Protein AF-A0A6S7KQL1-F1 (afdb_monomer_lite)

Sequence (106 aa):
MRNNPSSAILFTLNGPVCCRKVSLECRDCSIKYGVCKYSDEHGARYYQSHLTLDIIEVSNVAYIHKDLYKWMPSLSNHCWVSFSGFAEAYNEIYQEEIKLYSSLVD

Radius of gyration: 16.15 Å; chains: 1; bounding box: 40×39×35 Å

InterPro domains:
  IPR041539 CxC5 like cysteine cluster associated with KDZ [PF18718] (5-93)

Organism: Paramuricea clavata (NCBI:txid317549)

Structure (mmCIF, N/CA/C/O backbone):
data_AF-A0A6S7KQL1-F1
#
_entry.id   AF-A0A6S7KQL1-F1
#
loop_
_atom_site.group_PDB
_atom_site.id
_atom_site.type_symbol
_atom_site.label_atom_id
_atom_site.label_alt_id
_atom_site.label_comp_id
_atom_site.label_asym_id
_atom_site.label_entity_id
_atom_site.label_seq_id
_atom_site.pdbx_PDB_ins_code
_atom_site.Cartn_x
_atom_site.Cartn_y
_atom_site.Cartn_z
_atom_site.occupancy
_atom_site.B_iso_or_equiv
_atom_site.auth_seq_id
_atom_site.auth_comp_id
_atom_site.auth_asym_id
_atom_site.auth_atom_id
_atom_site.pdbx_PDB_model_num
ATOM 1 N N . MET A 1 1 ? 15.111 -18.021 -3.774 1.00 65.88 1 MET A N 1
ATOM 2 C CA . MET A 1 1 ? 14.850 -18.149 -2.327 1.00 65.88 1 MET A CA 1
ATOM 3 C C . MET A 1 1 ? 13.758 -17.172 -1.921 1.00 65.88 1 MET A C 1
ATOM 5 O O . MET A 1 1 ? 13.575 -16.165 -2.593 1.00 65.88 1 MET A O 1
ATOM 9 N N . ARG A 1 2 ? 12.971 -17.503 -0.895 1.00 70.88 2 ARG A N 1
ATOM 10 C CA . ARG A 1 2 ? 11.979 -16.589 -0.310 1.00 70.88 2 ARG A CA 1
ATOM 11 C C . ARG A 1 2 ? 12.555 -16.066 0.996 1.00 70.88 2 ARG A C 1
ATOM 13 O O . ARG A 1 2 ? 13.070 -16.872 1.768 1.00 70.88 2 ARG A O 1
ATOM 20 N N . ASN A 1 3 ? 12.452 -14.765 1.235 1.00 71.50 3 ASN A N 1
ATOM 21 C CA . ASN A 1 3 ? 12.725 -14.235 2.566 1.00 71.50 3 ASN A CA 1
ATOM 22 C C . ASN A 1 3 ? 11.612 -14.652 3.529 1.00 71.50 3 ASN A C 1
ATOM 24 O O . ASN A 1 3 ? 10.496 -14.970 3.101 1.00 71.50 3 ASN A O 1
ATOM 28 N N . ASN A 1 4 ? 11.921 -14.645 4.828 1.00 80.50 4 ASN A N 1
ATOM 29 C CA . ASN A 1 4 ? 10.904 -14.851 5.851 1.00 80.50 4 ASN A CA 1
ATOM 30 C C . ASN A 1 4 ? 9.778 -13.826 5.650 1.00 80.50 4 ASN A C 1
ATOM 32 O O . ASN A 1 4 ? 10.078 -12.646 5.443 1.00 80.50 4 ASN A O 1
ATOM 36 N N . PRO A 1 5 ? 8.503 -14.257 5.669 1.00 85.75 5 PRO A N 1
ATOM 37 C CA . PRO A 1 5 ? 7.389 -13.335 5.540 1.00 85.75 5 PRO A CA 1
ATOM 38 C C . PRO A 1 5 ? 7.465 -12.266 6.630 1.00 85.75 5 PRO A C 1
ATOM 40 O O . PRO A 1 5 ? 7.593 -12.606 7.806 1.00 85.75 5 PRO A O 1
ATOM 43 N N . SER A 1 6 ? 7.366 -10.998 6.245 1.00 87.88 6 SER A N 1
ATOM 44 C CA . SER A 1 6 ? 7.242 -9.883 7.183 1.00 87.88 6 SER A CA 1
ATOM 45 C C . SER A 1 6 ? 5.789 -9.426 7.252 1.00 87.88 6 SER A C 1
ATOM 47 O O . SER A 1 6 ? 5.052 -9.536 6.267 1.00 87.88 6 SER A O 1
ATOM 49 N N . SER A 1 7 ? 5.362 -8.908 8.399 1.00 92.75 7 SER A N 1
ATOM 50 C CA . SER A 1 7 ? 4.057 -8.255 8.511 1.00 92.75 7 SER A CA 1
ATOM 51 C C . SER A 1 7 ? 4.031 -6.965 7.682 1.00 92.75 7 SER A C 1
ATOM 53 O O . SER A 1 7 ? 5.070 -6.350 7.430 1.00 92.75 7 SER A O 1
ATOM 55 N N . ALA A 1 8 ? 2.849 -6.588 7.211 1.00 93.81 8 ALA A N 1
ATOM 56 C CA . ALA A 1 8 ? 2.586 -5.341 6.509 1.00 93.81 8 ALA A CA 1
ATOM 57 C C . ALA A 1 8 ? 1.109 -4.948 6.669 1.00 93.81 8 ALA A C 1
ATOM 59 O O . ALA A 1 8 ? 0.271 -5.768 7.046 1.00 93.81 8 ALA A O 1
ATOM 60 N N . ILE A 1 9 ? 0.791 -3.694 6.363 1.00 95.56 9 ILE A N 1
ATOM 61 C CA . ILE A 1 9 ? -0.570 -3.156 6.375 1.00 95.56 9 ILE A CA 1
ATOM 62 C C . ILE A 1 9 ? -0.943 -2.762 4.949 1.00 95.56 9 ILE A C 1
ATOM 64 O O . ILE A 1 9 ? -0.214 -2.016 4.293 1.00 95.56 9 ILE A O 1
ATOM 68 N N . LEU A 1 10 ? -2.084 -3.254 4.472 1.00 94.75 10 LEU A N 1
ATOM 69 C CA . LEU A 1 10 ? -2.697 -2.852 3.211 1.00 94.75 10 LEU A CA 1
ATOM 70 C C . LEU A 1 10 ? -3.932 -1.994 3.492 1.00 94.75 10 LEU A C 1
ATOM 72 O O . LEU A 1 10 ? -4.923 -2.485 4.022 1.00 94.75 10 LEU A O 1
ATOM 76 N N . PHE A 1 11 ? -3.896 -0.728 3.103 1.00 94.56 11 PHE A N 1
ATOM 77 C CA . PHE A 1 11 ? -5.029 0.186 3.190 1.00 94.56 11 PHE A CA 1
ATOM 78 C C . PHE A 1 11 ? -5.939 0.017 1.971 1.00 94.56 11 PHE A C 1
ATOM 80 O O . PHE A 1 11 ? -5.490 0.136 0.827 1.00 94.56 11 PHE A O 1
ATOM 87 N N . THR A 1 12 ? -7.219 -0.264 2.208 1.00 94.31 12 THR A N 1
ATOM 88 C CA . THR A 1 12 ? -8.231 -0.487 1.165 1.00 94.31 12 THR A CA 1
ATOM 89 C C . THR A 1 12 ? -9.425 0.445 1.363 1.00 94.31 12 THR A C 1
ATOM 91 O O . THR A 1 12 ? -9.527 1.126 2.376 1.00 94.31 12 THR A O 1
ATOM 94 N N . LEU A 1 13 ? -10.367 0.469 0.416 1.00 9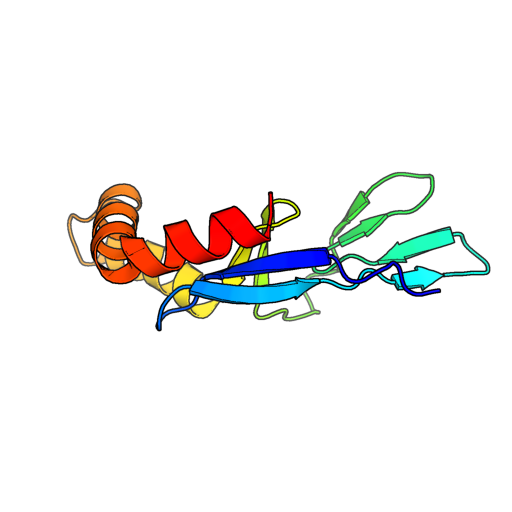0.94 13 LEU A N 1
ATOM 95 C CA . LEU A 1 13 ? -11.613 1.232 0.586 1.00 90.94 13 LEU A CA 1
ATOM 96 C C . LEU A 1 13 ? -12.453 0.763 1.786 1.00 90.94 13 LEU A C 1
ATOM 98 O O . LEU A 1 13 ? -13.193 1.557 2.356 1.00 90.94 13 LEU A O 1
ATOM 102 N N . ASN A 1 14 ? -12.307 -0.503 2.182 1.00 92.56 14 ASN A N 1
ATOM 103 C CA . ASN A 1 14 ? -13.063 -1.119 3.273 1.00 92.56 14 ASN A CA 1
ATOM 104 C C . ASN A 1 14 ? -12.281 -1.131 4.596 1.00 92.56 14 ASN A C 1
ATOM 106 O O . ASN A 1 14 ? -12.604 -1.912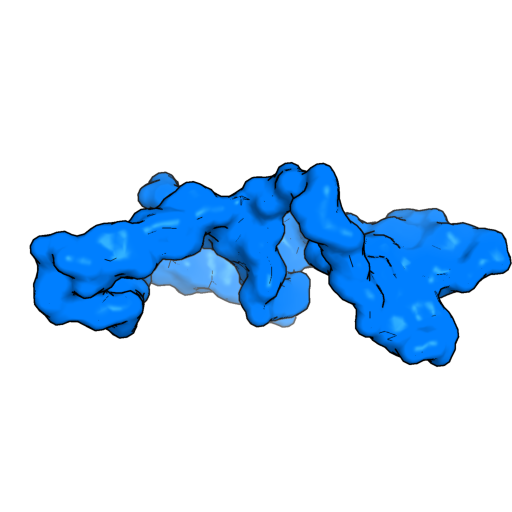 5.485 1.00 92.56 14 ASN A O 1
ATOM 110 N N . GLY A 1 15 ? -11.221 -0.325 4.699 1.00 93.00 15 GLY A N 1
ATOM 111 C CA . GLY A 1 15 ? -10.365 -0.271 5.876 1.00 93.00 15 GLY A CA 1
ATOM 112 C C . GLY A 1 15 ? -9.001 -0.935 5.679 1.00 93.00 15 GLY A C 1
ATOM 113 O O . GLY A 1 15 ? -8.692 -1.480 4.606 1.00 93.00 15 GLY A O 1
ATOM 114 N N . PRO A 1 16 ? -8.129 -0.835 6.695 1.00 94.69 16 PRO A N 1
ATOM 115 C CA . PRO A 1 16 ? -6.820 -1.464 6.683 1.00 94.69 16 PRO A CA 1
ATOM 116 C C . PRO A 1 16 ? -6.939 -2.983 6.866 1.00 94.69 16 PRO A C 1
ATOM 118 O O . PRO A 1 16 ? -7.832 -3.488 7.540 1.00 94.69 16 PRO A O 1
ATOM 121 N N . VAL A 1 17 ? -5.997 -3.718 6.286 1.00 94.69 17 VAL A N 1
ATOM 122 C CA . VAL A 1 17 ? -5.897 -5.174 6.392 1.00 94.69 17 VAL A CA 1
ATOM 123 C C . VAL A 1 17 ? -4.463 -5.534 6.755 1.00 94.69 17 VAL A C 1
ATOM 125 O O . VAL A 1 17 ? -3.524 -5.113 6.078 1.00 94.69 17 VAL A O 1
ATOM 128 N N . CYS A 1 18 ? -4.282 -6.340 7.800 1.00 93.31 18 CYS A N 1
ATOM 129 C CA . CYS A 1 18 ? -2.980 -6.924 8.108 1.00 93.31 18 CYS A CA 1
ATOM 130 C C . CYS A 1 18 ? -2.641 -8.007 7.075 1.00 93.31 18 CYS A C 1
ATOM 132 O O . CYS A 1 18 ? -3.427 -8.926 6.830 1.00 93.31 18 CYS A O 1
ATOM 134 N N . CYS A 1 19 ? -1.472 -7.902 6.453 1.00 91.44 19 CYS A N 1
ATOM 135 C CA . CYS A 1 19 ? -1.022 -8.808 5.409 1.00 91.44 19 CYS A CA 1
ATOM 136 C C . CYS A 1 19 ? 0.416 -9.281 5.647 1.00 91.44 19 CYS A C 1
ATOM 138 O O . CYS A 1 19 ? 1.150 -8.767 6.490 1.00 91.44 19 CYS A O 1
ATOM 140 N N . ARG A 1 20 ? 0.816 -10.317 4.904 1.00 90.06 20 ARG A N 1
ATOM 141 C CA . ARG A 1 20 ? 2.186 -10.837 4.915 1.00 90.06 20 ARG A CA 1
ATOM 142 C C . ARG A 1 20 ? 2.875 -10.494 3.606 1.00 90.06 20 ARG A C 1
ATOM 144 O O . ARG A 1 20 ? 2.442 -10.925 2.539 1.00 90.06 20 ARG A O 1
ATOM 151 N N . LYS A 1 21 ? 3.978 -9.764 3.703 1.00 88.50 21 LYS A N 1
ATOM 152 C CA . LYS A 1 21 ? 4.868 -9.447 2.593 1.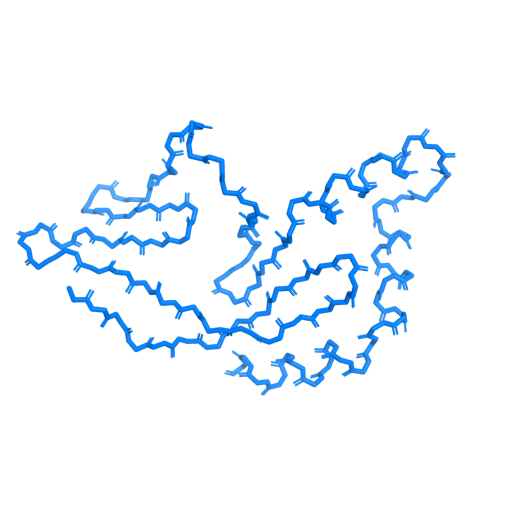00 88.50 21 LYS A CA 1
ATOM 153 C C . LYS A 1 21 ? 5.916 -10.543 2.459 1.00 88.50 21 LYS A C 1
ATOM 155 O O . LYS A 1 21 ? 6.580 -10.910 3.425 1.00 88.50 21 LYS A O 1
ATOM 160 N N . VAL A 1 22 ? 6.090 -11.040 1.240 1.00 86.75 22 VAL A N 1
ATOM 161 C CA . VAL A 1 22 ? 7.154 -11.987 0.897 1.00 86.75 22 VAL A CA 1
ATOM 162 C C . VAL A 1 22 ? 7.961 -11.395 -0.244 1.00 86.75 22 VAL A C 1
ATOM 164 O O . VAL A 1 22 ? 7.413 -11.116 -1.307 1.00 86.75 22 VAL A O 1
ATOM 167 N N . SER A 1 23 ? 9.263 -11.231 -0.031 1.00 83.88 23 SER A N 1
ATOM 168 C CA . SER A 1 23 ? 10.200 -10.864 -1.094 1.00 83.88 23 SER A CA 1
ATOM 169 C C . SER A 1 23 ? 10.861 -12.120 -1.654 1.00 83.88 23 SER A C 1
ATOM 171 O O . SER A 1 23 ? 11.183 -13.053 -0.907 1.00 83.88 23 SER A O 1
ATOM 173 N N . LEU A 1 24 ? 11.068 -12.142 -2.969 1.00 88.25 24 LEU A N 1
ATOM 174 C CA . LEU A 1 24 ? 11.801 -13.214 -3.638 1.00 88.25 24 LEU A CA 1
ATOM 175 C C . LEU A 1 24 ? 13.234 -12.760 -3.892 1.00 88.25 24 LEU A C 1
ATOM 177 O O . LEU A 1 24 ? 13.476 -11.601 -4.192 1.00 88.25 24 LEU A O 1
ATOM 181 N N . GLU A 1 25 ? 14.177 -13.682 -3.814 1.00 90.44 25 GLU A N 1
ATOM 182 C CA . GLU A 1 25 ? 15.567 -13.456 -4.194 1.00 90.44 25 GLU A CA 1
ATOM 183 C C . GLU A 1 25 ? 15.982 -14.533 -5.194 1.00 90.44 25 GLU A C 1
ATOM 185 O O . GLU A 1 25 ? 15.775 -15.727 -4.945 1.00 90.44 25 GLU A O 1
ATOM 190 N N . CYS A 1 26 ? 16.521 -14.150 -6.349 1.00 88.44 26 CYS A N 1
ATOM 191 C CA . CYS A 1 26 ? 17.070 -15.124 -7.284 1.00 88.44 26 CYS A CA 1
ATOM 192 C C . CYS A 1 26 ? 18.352 -15.725 -6.702 1.00 88.44 26 CYS A C 1
ATOM 194 O O . CYS A 1 26 ? 19.213 -14.998 -6.222 1.00 88.44 26 CYS A O 1
ATOM 196 N N . ARG A 1 27 ? 18.491 -17.053 -6.763 1.00 86.38 27 ARG A N 1
AT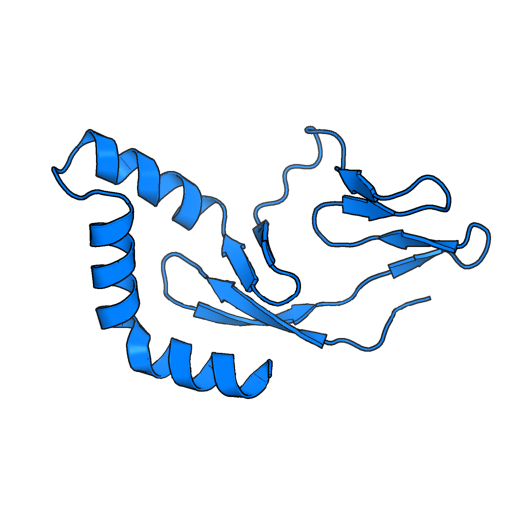OM 197 C CA . ARG A 1 27 ? 19.672 -17.744 -6.229 1.00 86.38 27 ARG A CA 1
ATOM 198 C C . ARG A 1 27 ? 20.925 -17.492 -7.071 1.00 86.38 27 ARG A C 1
ATOM 200 O O . ARG A 1 27 ? 22.011 -17.434 -6.512 1.00 86.38 27 ARG A O 1
ATOM 207 N N . ASP A 1 28 ? 20.760 -17.363 -8.385 1.00 88.81 28 ASP A N 1
ATOM 208 C CA . ASP A 1 28 ? 21.887 -17.348 -9.323 1.00 88.81 28 ASP A CA 1
ATOM 209 C C . ASP A 1 28 ? 22.424 -15.935 -9.569 1.00 88.81 28 ASP A C 1
ATOM 211 O O . ASP A 1 28 ? 23.620 -15.754 -9.768 1.00 88.81 28 ASP A O 1
ATOM 215 N N . CYS A 1 29 ? 21.549 -14.926 -9.534 1.00 88.12 29 CYS A N 1
ATOM 216 C CA . CYS A 1 29 ? 21.916 -13.533 -9.803 1.00 88.12 29 CYS A CA 1
ATOM 217 C C . CYS A 1 29 ? 21.705 -12.582 -8.617 1.00 88.12 29 CYS A C 1
ATOM 219 O O . CYS A 1 29 ? 21.882 -11.378 -8.774 1.00 88.12 29 CYS A O 1
ATOM 221 N N . SER A 1 30 ? 21.295 -13.087 -7.447 1.00 86.38 30 SER A N 1
ATOM 222 C CA . SER A 1 30 ? 21.080 -12.300 -6.217 1.00 86.38 30 SER A CA 1
ATOM 223 C C . SER A 1 30 ? 20.103 -11.119 -6.355 1.00 86.38 30 SER A C 1
ATOM 225 O O . SER A 1 30 ? 20.048 -10.241 -5.492 1.00 86.38 30 SER A O 1
ATOM 227 N N . ILE A 1 31 ? 19.302 -11.083 -7.428 1.00 91.38 31 ILE A N 1
ATOM 228 C CA . ILE A 1 31 ? 18.285 -10.049 -7.639 1.00 91.38 31 ILE A CA 1
ATOM 229 C C . ILE A 1 31 ? 17.176 -10.232 -6.608 1.00 91.38 31 ILE A C 1
ATOM 231 O O . ILE A 1 31 ? 16.589 -11.312 -6.499 1.00 91.38 31 ILE A O 1
ATOM 235 N N . LYS A 1 32 ? 16.850 -9.156 -5.890 1.00 90.56 32 LYS A N 1
ATOM 236 C CA . LYS A 1 32 ? 15.755 -9.116 -4.917 1.00 90.56 32 LYS A CA 1
ATOM 237 C C . LYS A 1 32 ? 14.521 -8.507 -5.560 1.00 90.56 32 LYS A C 1
ATOM 239 O O . LYS A 1 32 ? 14.540 -7.359 -5.987 1.00 90.56 32 LYS A O 1
ATOM 244 N N . TYR A 1 33 ? 13.437 -9.259 -5.590 1.00 88.81 33 TYR A N 1
ATOM 245 C CA . TYR A 1 33 ? 12.140 -8.854 -6.104 1.00 88.81 33 TYR A CA 1
ATOM 246 C C . TYR A 1 33 ? 11.248 -8.443 -4.933 1.00 88.81 33 TYR A C 1
ATOM 248 O O . TYR A 1 33 ? 10.843 -9.271 -4.110 1.00 88.81 33 TYR A O 1
ATOM 256 N N . GLY A 1 34 ? 10.975 -7.145 -4.851 1.00 86.56 34 GLY A N 1
ATOM 257 C CA . GLY A 1 34 ? 9.929 -6.577 -4.011 1.00 86.56 34 GLY A CA 1
ATOM 258 C C . GLY A 1 34 ? 8.605 -6.477 -4.767 1.00 86.56 34 GLY A C 1
ATOM 259 O O . GLY A 1 34 ? 8.476 -6.956 -5.896 1.00 86.56 34 GLY A O 1
ATOM 260 N N . VAL A 1 35 ? 7.624 -5.826 -4.137 1.00 84.69 35 VAL A N 1
ATOM 261 C CA . VAL A 1 35 ? 6.264 -5.695 -4.683 1.00 84.69 35 VAL A CA 1
ATOM 262 C C . VAL A 1 35 ? 6.245 -4.777 -5.903 1.00 84.69 35 VAL A C 1
ATOM 264 O O . VAL A 1 35 ? 5.789 -5.196 -6.956 1.00 84.69 35 VAL A O 1
ATOM 267 N N . CYS A 1 36 ? 6.783 -3.557 -5.798 1.00 85.38 36 CYS A N 1
ATOM 268 C CA . CYS A 1 36 ? 6.741 -2.566 -6.886 1.00 85.38 36 CYS A CA 1
ATOM 269 C C . CYS A 1 36 ? 8.078 -2.394 -7.629 1.00 85.38 36 CYS A C 1
ATOM 271 O O . CYS A 1 36 ? 8.148 -1.712 -8.653 1.00 85.38 36 CYS A O 1
ATOM 273 N N . LYS A 1 37 ? 9.153 -2.988 -7.111 1.00 88.00 37 LYS A N 1
ATOM 274 C CA . LYS A 1 37 ? 10.518 -2.820 -7.612 1.00 88.00 37 LYS A CA 1
ATOM 275 C C . LYS A 1 37 ? 11.332 -4.088 -7.418 1.00 88.00 37 LYS A C 1
ATOM 277 O O . LYS A 1 37 ? 11.048 -4.880 -6.520 1.00 88.00 37 LYS A O 1
ATOM 282 N N . TYR A 1 38 ? 12.381 -4.223 -8.209 1.00 90.75 38 TYR A N 1
ATOM 283 C CA . TYR A 1 38 ? 13.454 -5.179 -7.976 1.00 90.75 38 TYR A CA 1
ATOM 284 C C . TYR A 1 38 ? 14.757 -4.426 -7.709 1.00 90.75 38 TYR A C 1
ATOM 286 O O . TYR A 1 38 ? 14.888 -3.253 -8.056 1.00 90.75 38 TYR A O 1
ATOM 294 N N . SER A 1 39 ? 15.715 -5.070 -7.059 1.00 91.94 39 SER A N 1
ATOM 295 C CA . SER A 1 39 ? 17.039 -4.504 -6.827 1.00 91.94 39 SER A CA 1
ATOM 296 C C . SER A 1 39 ? 18.124 -5.513 -7.151 1.00 91.94 39 SER A C 1
ATOM 298 O O . SER A 1 39 ? 18.038 -6.668 -6.728 1.00 91.94 39 SER A O 1
ATOM 300 N N . ASP A 1 40 ? 19.138 -5.042 -7.860 1.00 92.38 40 ASP A N 1
ATOM 301 C CA . ASP A 1 40 ? 20.365 -5.758 -8.180 1.00 92.38 40 ASP A CA 1
ATOM 302 C C . ASP A 1 40 ? 21.576 -5.004 -7.593 1.00 92.38 40 ASP A C 1
ATOM 304 O O . ASP A 1 40 ? 21.426 -4.073 -6.795 1.00 92.38 40 ASP A O 1
ATOM 308 N N . GLU A 1 41 ? 22.786 -5.413 -7.970 1.00 92.12 41 GLU A N 1
ATOM 309 C CA . GLU A 1 41 ? 24.038 -4.756 -7.567 1.00 92.12 41 GLU A CA 1
ATOM 310 C C . GLU A 1 41 ? 24.156 -3.292 -8.031 1.00 92.12 41 GLU A C 1
ATOM 312 O O . GLU A 1 41 ? 24.921 -2.518 -7.457 1.00 92.12 41 GLU A O 1
ATOM 317 N N . HIS A 1 42 ? 23.371 -2.885 -9.030 1.00 90.88 42 HIS A N 1
ATOM 318 C CA . HIS A 1 42 ? 23.332 -1.522 -9.555 1.00 90.88 42 HIS A CA 1
ATOM 319 C C . HIS A 1 42 ? 22.237 -0.664 -8.908 1.00 90.88 42 HIS A C 1
ATOM 321 O O . HIS A 1 42 ? 22.078 0.505 -9.268 1.00 90.88 42 HIS A O 1
ATOM 327 N N . GLY A 1 43 ? 21.484 -1.219 -7.957 1.00 90.25 43 GLY A N 1
ATOM 328 C CA . GLY A 1 43 ? 20.469 -0.512 -7.186 1.00 90.25 43 GLY A CA 1
ATOM 329 C C . GLY A 1 43 ? 19.042 -0.959 -7.495 1.00 90.25 43 GLY A C 1
ATOM 330 O O . GLY A 1 43 ? 18.790 -2.021 -8.058 1.00 90.25 43 GLY A O 1
ATOM 331 N N . ALA A 1 44 ? 18.074 -0.152 -7.058 1.00 89.81 44 ALA A N 1
ATOM 332 C CA . ALA A 1 44 ? 16.656 -0.468 -7.189 1.00 89.81 44 ALA A CA 1
ATOM 333 C C . ALA A 1 44 ? 16.061 0.093 -8.488 1.00 89.81 44 ALA A C 1
ATOM 335 O O . ALA A 1 44 ? 16.269 1.257 -8.830 1.00 89.81 44 ALA A O 1
ATOM 336 N N . ARG A 1 45 ? 15.262 -0.723 -9.175 1.00 90.81 45 ARG A N 1
ATOM 337 C CA . ARG A 1 45 ? 14.547 -0.376 -10.404 1.00 90.81 45 ARG A CA 1
ATOM 338 C C . ARG A 1 45 ? 13.075 -0.736 -10.257 1.00 90.81 45 ARG A C 1
ATOM 340 O O . ARG A 1 45 ? 12.730 -1.827 -9.804 1.00 90.81 45 ARG A O 1
ATOM 347 N N . TYR A 1 46 ? 12.199 0.182 -10.646 1.00 87.25 46 TYR A N 1
ATOM 34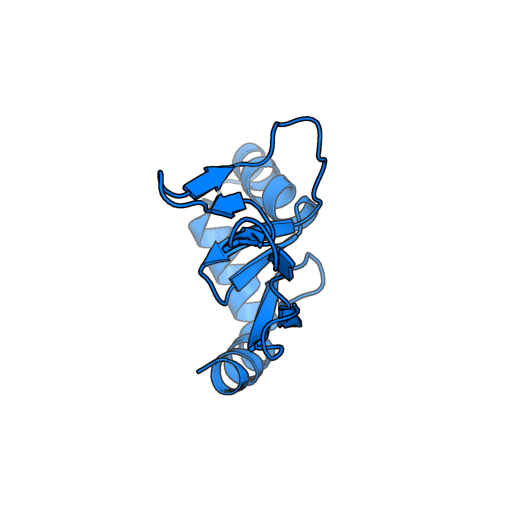8 C CA . TYR A 1 46 ? 10.768 -0.100 -10.701 1.00 87.25 46 TYR A CA 1
ATOM 349 C C . TYR A 1 46 ? 10.462 -1.075 -11.834 1.00 87.25 46 TYR A C 1
ATOM 351 O O . TYR A 1 46 ? 11.129 -1.072 -12.875 1.00 87.25 46 TYR A O 1
ATOM 359 N N . TYR A 1 47 ? 9.446 -1.911 -11.631 1.00 86.38 47 TYR A N 1
ATOM 360 C CA . TYR A 1 47 ? 8.917 -2.711 -12.726 1.00 86.38 47 TYR A CA 1
ATOM 361 C C . TYR A 1 47 ? 8.386 -1.794 -13.832 1.00 86.38 47 TYR A C 1
ATOM 363 O O . TYR A 1 47 ? 7.884 -0.699 -13.571 1.00 86.38 47 TYR A O 1
ATOM 371 N N . GLN A 1 48 ? 8.518 -2.235 -15.082 1.00 81.38 48 GLN A N 1
ATOM 372 C CA . GLN A 1 48 ? 7.986 -1.486 -16.213 1.00 81.38 48 GLN A CA 1
ATOM 373 C C . GLN A 1 48 ? 6.451 -1.400 -16.121 1.00 81.38 48 GLN A C 1
ATOM 375 O O . GLN A 1 48 ? 5.785 -2.309 -15.624 1.00 81.38 48 GLN A O 1
ATOM 380 N N . SER A 1 49 ? 5.896 -0.289 -16.614 1.00 65.31 49 SER A N 1
ATOM 381 C CA . SER A 1 49 ? 4.506 0.154 -16.404 1.00 65.31 49 SER A CA 1
ATOM 382 C C . SER A 1 49 ? 3.405 -0.804 -16.878 1.00 65.31 49 SER A C 1
ATOM 384 O O . SER A 1 49 ? 2.239 -0.594 -16.555 1.00 65.31 49 SER A O 1
ATOM 386 N N . HIS A 1 50 ? 3.746 -1.848 -17.634 1.00 62.09 50 HIS A N 1
ATOM 387 C CA . HIS A 1 50 ? 2.803 -2.867 -18.101 1.00 62.09 50 HIS A CA 1
ATOM 388 C C . HIS A 1 50 ? 2.452 -3.918 -17.040 1.00 62.09 50 HIS A C 1
ATOM 390 O O . HIS A 1 50 ? 1.477 -4.645 -17.215 1.00 62.09 50 HIS A O 1
ATOM 396 N N . LEU A 1 51 ? 3.188 -3.988 -15.927 1.00 67.88 51 LEU A N 1
ATOM 397 C CA . LEU A 1 51 ? 2.752 -4.743 -14.755 1.00 67.88 51 LEU A CA 1
ATOM 398 C C . LEU A 1 51 ? 1.739 -3.894 -13.979 1.00 67.88 51 LEU A C 1
ATOM 400 O O . LEU A 1 51 ? 2.097 -3.062 -13.146 1.00 67.88 51 LEU A O 1
ATOM 404 N N . THR A 1 52 ? 0.454 -4.080 -14.280 1.00 64.06 52 THR A N 1
ATOM 405 C CA . THR A 1 52 ? -0.641 -3.467 -13.523 1.00 64.06 52 THR A CA 1
ATOM 406 C C . THR A 1 52 ? -0.754 -4.139 -12.161 1.00 64.06 52 THR A C 1
ATOM 408 O O . THR A 1 52 ? -1.514 -5.086 -11.982 1.00 64.06 52 THR A O 1
ATOM 411 N N . LEU A 1 53 ? 0.029 -3.659 -11.200 1.00 79.25 53 LEU A N 1
ATOM 412 C CA . LEU A 1 53 ? -0.171 -3.988 -9.797 1.00 79.25 53 LEU A CA 1
ATOM 413 C C . LEU A 1 53 ? -1.307 -3.120 -9.249 1.00 79.25 53 LEU A C 1
ATOM 415 O O . LEU A 1 53 ? -1.313 -1.898 -9.425 1.00 79.25 53 LEU A O 1
ATOM 419 N N . ASP A 1 54 ? -2.249 -3.752 -8.556 1.00 88.69 54 ASP A N 1
ATOM 420 C CA . ASP A 1 54 ? -3.342 -3.061 -7.861 1.00 88.69 54 ASP A CA 1
ATOM 421 C C . ASP A 1 54 ? -2.926 -2.547 -6.479 1.00 88.69 54 ASP A C 1
ATOM 423 O O . ASP A 1 54 ? -3.743 -2.048 -5.710 1.00 88.69 54 ASP A O 1
ATOM 427 N N . ILE A 1 55 ? -1.635 -2.640 -6.160 1.00 89.69 55 ILE A N 1
ATOM 428 C CA . ILE A 1 55 ? -1.065 -2.254 -4.877 1.00 89.69 55 ILE A CA 1
ATOM 429 C C . ILE A 1 55 ? 0.056 -1.244 -5.113 1.00 89.69 55 ILE A C 1
ATOM 431 O O . ILE A 1 55 ? 0.918 -1.432 -5.972 1.00 89.69 55 ILE A O 1
ATOM 435 N N . ILE A 1 56 ? 0.043 -0.185 -4.313 1.00 88.50 56 ILE A N 1
ATOM 436 C CA . ILE A 1 56 ? 1.027 0.892 -4.296 1.00 88.50 56 ILE A CA 1
ATOM 437 C C . ILE A 1 56 ? 1.828 0.775 -3.000 1.00 88.50 56 ILE A C 1
ATOM 439 O O . ILE A 1 56 ? 1.261 0.773 -1.910 1.00 88.50 56 ILE A O 1
ATOM 443 N N . GLU A 1 57 ? 3.149 0.665 -3.112 1.00 89.50 57 GLU A N 1
ATOM 444 C CA . GLU A 1 57 ? 4.060 0.669 -1.964 1.00 89.50 57 GLU A CA 1
ATOM 445 C C . GLU A 1 57 ? 4.245 2.100 -1.438 1.00 89.50 57 GLU A C 1
ATOM 447 O O . GLU A 1 57 ? 4.725 2.969 -2.163 1.00 89.50 57 GLU A O 1
ATOM 452 N N . VAL A 1 58 ? 3.866 2.338 -0.178 1.00 88.50 58 VAL A N 1
ATOM 453 C CA . VAL A 1 58 ? 4.051 3.629 0.516 1.00 88.50 58 VAL A CA 1
ATOM 454 C C . VAL A 1 58 ? 5.304 3.589 1.382 1.00 88.50 58 VAL A C 1
ATOM 456 O O . VAL A 1 58 ? 6.092 4.531 1.407 1.00 88.50 58 VAL A O 1
ATOM 459 N N . SER A 1 59 ? 5.506 2.474 2.082 1.00 88.88 59 SER A N 1
ATOM 460 C CA . SER A 1 59 ? 6.703 2.187 2.866 1.00 88.88 59 SER A CA 1
ATOM 461 C C . SER A 1 59 ? 7.008 0.689 2.816 1.00 88.88 59 SER A C 1
ATOM 463 O O . SER A 1 59 ? 6.265 -0.094 2.228 1.00 88.88 59 SER A O 1
ATOM 465 N N . ASN A 1 60 ? 8.087 0.252 3.470 1.00 86.94 60 ASN A N 1
ATOM 466 C CA . ASN A 1 60 ? 8.426 -1.174 3.540 1.00 86.94 60 ASN A CA 1
ATOM 467 C C . ASN A 1 60 ? 7.341 -2.036 4.208 1.00 86.94 60 ASN A C 1
ATOM 469 O O . ASN A 1 60 ? 7.325 -3.249 3.982 1.00 86.94 60 ASN A O 1
ATOM 473 N N . VAL A 1 61 ? 6.485 -1.409 5.016 1.00 91.00 61 VAL A N 1
ATOM 474 C CA . VAL A 1 61 ? 5.474 -2.034 5.874 1.00 91.00 61 VAL A CA 1
ATOM 475 C C . VAL A 1 61 ? 4.051 -1.568 5.558 1.00 91.00 61 VAL A C 1
ATOM 477 O O . VAL A 1 61 ? 3.103 -2.129 6.095 1.00 91.00 61 VAL A O 1
ATOM 480 N N . ALA A 1 62 ? 3.881 -0.575 4.681 1.00 92.81 62 ALA A N 1
ATOM 481 C CA . ALA A 1 62 ? 2.588 0.019 4.363 1.00 92.81 62 ALA A CA 1
ATOM 482 C C . ALA A 1 62 ? 2.345 0.076 2.852 1.00 92.81 62 ALA A C 1
ATOM 484 O O . ALA A 1 62 ? 3.180 0.550 2.074 1.00 92.81 62 ALA A O 1
ATOM 485 N N . TYR A 1 63 ? 1.156 -0.366 2.460 1.00 93.31 63 TYR A N 1
ATOM 486 C CA . TYR A 1 63 ? 0.709 -0.487 1.082 1.00 93.31 63 TYR A CA 1
ATOM 487 C C . TYR A 1 63 ? -0.697 0.086 0.933 1.00 93.31 63 TYR A C 1
ATOM 489 O O . TYR A 1 63 ? -1.505 -0.007 1.850 1.00 93.31 63 TYR A O 1
ATOM 497 N N . ILE A 1 64 ? -1.020 0.644 -0.229 1.00 92.62 64 ILE A N 1
ATOM 498 C CA . ILE A 1 64 ? -2.350 1.178 -0.540 1.00 92.62 64 ILE A CA 1
ATOM 499 C C . ILE A 1 64 ? -2.913 0.443 -1.753 1.00 92.62 64 ILE A C 1
ATOM 501 O O . ILE A 1 64 ? -2.229 0.290 -2.764 1.00 92.62 64 ILE A O 1
ATOM 505 N N . HIS A 1 65 ? -4.172 0.018 -1.681 1.00 93.44 65 HIS A N 1
ATOM 506 C CA . HIS A 1 65 ? -4.883 -0.489 -2.846 1.00 93.44 65 HIS A CA 1
ATOM 507 C C . HIS A 1 65 ? -5.161 0.646 -3.837 1.00 93.44 65 HIS A C 1
ATOM 509 O O . HIS A 1 65 ? -5.604 1.735 -3.462 1.00 93.44 65 HIS A O 1
ATOM 515 N N . LYS A 1 66 ? -4.952 0.383 -5.125 1.00 90.56 66 LYS A N 1
ATOM 516 C CA . LYS A 1 66 ? -5.048 1.370 -6.202 1.00 90.56 66 LYS A CA 1
ATOM 517 C C . LYS A 1 66 ? -6.404 2.069 -6.247 1.00 90.56 66 LYS A C 1
ATOM 519 O O . LYS A 1 66 ? -6.459 3.248 -6.580 1.00 90.56 66 LYS A O 1
ATOM 524 N N . ASP A 1 67 ? -7.484 1.378 -5.896 1.00 90.56 67 ASP A N 1
ATOM 525 C CA . ASP A 1 67 ? -8.815 1.990 -5.862 1.00 90.56 67 ASP A CA 1
ATOM 526 C C . ASP A 1 67 ? -8.938 3.048 -4.767 1.00 90.56 67 ASP A C 1
ATOM 528 O O . ASP A 1 67 ? -9.405 4.146 -5.054 1.00 90.56 67 ASP A O 1
ATOM 532 N N . LEU A 1 68 ? -8.429 2.784 -3.557 1.00 89.62 68 LEU A N 1
ATOM 533 C CA . LEU A 1 68 ? -8.364 3.797 -2.498 1.00 89.62 68 LEU A CA 1
ATOM 534 C C . LEU A 1 68 ? -7.539 5.002 -2.970 1.00 89.62 68 LEU A C 1
ATOM 536 O O . LEU A 1 68 ? -7.980 6.144 -2.861 1.00 89.62 68 LEU A O 1
ATOM 540 N N . TYR A 1 69 ? -6.387 4.739 -3.592 1.00 86.75 69 TYR A N 1
ATOM 541 C CA . TYR A 1 69 ? -5.530 5.791 -4.133 1.00 86.75 69 TYR A CA 1
ATOM 542 C C . TYR A 1 69 ? -6.192 6.613 -5.245 1.00 86.75 69 TYR A C 1
ATOM 544 O O . TYR A 1 69 ? -5.968 7.814 -5.309 1.00 86.75 69 TYR A O 1
ATOM 552 N N . LYS A 1 70 ? -7.012 6.010 -6.116 1.00 85.62 70 LYS A N 1
ATOM 553 C CA . LYS A 1 70 ? -7.777 6.728 -7.156 1.00 85.62 70 LYS A CA 1
ATOM 554 C C . LYS A 1 70 ? -8.920 7.556 -6.571 1.00 85.62 70 LYS A C 1
ATOM 556 O O . LYS A 1 70 ? -9.252 8.608 -7.123 1.00 85.62 70 LYS A O 1
ATOM 561 N N . TRP A 1 71 ? -9.525 7.095 -5.477 1.00 80.00 71 TRP A N 1
ATOM 562 C CA . TRP A 1 71 ? -10.601 7.814 -4.797 1.00 80.00 71 TRP A CA 1
ATOM 563 C C . TRP A 1 71 ? -10.111 9.120 -4.166 1.00 80.00 71 TRP A C 1
ATOM 565 O O . TRP A 1 71 ? -10.782 10.139 -4.307 1.00 80.00 71 TRP A O 1
ATOM 575 N N . MET A 1 72 ? -8.917 9.130 -3.568 1.00 77.12 72 MET A N 1
ATOM 576 C CA . MET A 1 72 ? -8.331 10.321 -2.931 1.00 77.12 72 MET A CA 1
ATOM 577 C C . MET A 1 72 ? -8.303 11.581 -3.836 1.00 77.12 72 MET A C 1
ATOM 579 O O . MET A 1 72 ? -8.868 12.605 -3.442 1.00 77.12 72 MET A O 1
ATOM 583 N N . PRO A 1 73 ? -7.728 11.560 -5.058 1.00 71.12 73 PRO A N 1
ATOM 584 C CA . PRO A 1 73 ? -7.747 12.704 -5.968 1.00 71.12 73 PRO A CA 1
ATOM 585 C C . PRO A 1 73 ? -9.127 12.942 -6.594 1.00 71.12 73 PRO A C 1
ATOM 587 O O . PRO A 1 73 ? -9.485 14.087 -6.853 1.00 71.12 73 PRO A O 1
ATOM 590 N N . SER A 1 74 ? -9.928 11.891 -6.809 1.00 70.38 74 SER A N 1
ATOM 591 C CA . SER A 1 74 ? -11.284 12.038 -7.359 1.00 70.38 74 SER A CA 1
ATOM 592 C C . SER A 1 74 ? -12.191 12.828 -6.410 1.00 70.38 74 SER A C 1
ATOM 594 O O . SER A 1 74 ? -12.927 13.708 -6.850 1.00 70.38 74 SER A O 1
ATOM 596 N N . LEU A 1 75 ? -12.082 12.585 -5.102 1.00 66.69 75 LEU A N 1
ATOM 597 C CA . LEU A 1 75 ? -12.784 13.354 -4.070 1.00 66.69 75 LEU A CA 1
ATOM 598 C C . LEU A 1 75 ? -12.223 14.769 -3.915 1.00 66.69 75 LEU A C 1
ATOM 600 O O . LEU A 1 75 ? -12.995 15.700 -3.700 1.00 66.69 75 LEU A O 1
ATOM 604 N N . SER A 1 76 ? -10.914 14.944 -4.111 1.00 63.78 76 SER A N 1
ATOM 605 C CA . SER A 1 76 ? -10.270 16.266 -4.073 1.00 63.78 76 SER A CA 1
ATOM 606 C C . SER A 1 76 ? -10.751 17.200 -5.198 1.00 63.78 76 SER A C 1
ATOM 608 O O . SER A 1 76 ? -10.667 18.415 -5.062 1.00 63.78 76 SER A O 1
ATOM 610 N N . ASN A 1 77 ? -11.271 16.653 -6.306 1.00 63.16 77 ASN A N 1
ATOM 611 C CA . ASN A 1 77 ? -11.828 17.434 -7.419 1.00 63.16 77 ASN A CA 1
ATOM 612 C C . ASN A 1 77 ? -13.306 17.825 -7.225 1.00 63.16 77 ASN A C 1
ATOM 614 O O . ASN A 1 77 ? -13.764 18.786 -7.841 1.00 63.16 77 ASN A O 1
ATOM 618 N N . HIS A 1 78 ? -14.064 17.083 -6.410 1.00 56.69 78 HIS A N 1
ATOM 619 C CA . HIS A 1 78 ? -15.513 17.277 -6.236 1.00 56.69 78 HIS A CA 1
ATOM 620 C C . HIS A 1 78 ? -15.910 17.819 -4.860 1.00 56.69 78 HIS A C 1
ATOM 622 O O . HIS A 1 78 ? -17.034 18.290 -4.682 1.00 56.69 78 HIS A O 1
ATOM 628 N N . CYS A 1 79 ? -15.000 17.791 -3.892 1.00 53.28 79 CYS A N 1
ATOM 629 C CA . CYS A 1 79 ? -15.206 18.328 -2.560 1.00 53.28 79 CYS A CA 1
ATOM 630 C C . CYS A 1 79 ? -14.013 19.212 -2.187 1.00 53.28 79 CYS A C 1
ATOM 632 O O . CYS A 1 79 ? -12.884 18.945 -2.577 1.00 53.28 79 CYS A O 1
ATOM 634 N N . TRP A 1 80 ? -14.240 20.223 -1.348 1.00 55.94 80 TRP A N 1
ATOM 635 C CA . TRP A 1 80 ? -13.192 21.036 -0.700 1.00 55.94 80 TRP A CA 1
ATOM 636 C C . TRP A 1 80 ? -12.298 20.234 0.272 1.00 55.94 80 TRP A C 1
ATOM 638 O O . TRP A 1 80 ? -11.585 20.794 1.102 1.00 55.94 80 TRP A O 1
ATOM 648 N N . VAL A 1 81 ? -12.372 18.908 0.210 1.00 59.84 81 VAL A N 1
ATOM 649 C CA . VAL A 1 81 ? -11.657 17.990 1.076 1.00 59.84 81 VAL A CA 1
ATOM 650 C C . VAL A 1 81 ? -10.283 17.807 0.456 1.00 59.84 81 VAL A C 1
ATOM 652 O O . VAL A 1 81 ? -10.117 17.116 -0.547 1.00 59.84 81 VAL A O 1
ATOM 655 N N . SER A 1 82 ? -9.293 18.478 1.040 1.00 71.31 82 SER A N 1
ATOM 656 C CA . SER A 1 82 ? -7.894 18.207 0.736 1.00 71.31 82 SER A CA 1
ATOM 657 C C . SER A 1 82 ? -7.596 16.724 0.980 1.00 71.31 82 SER A C 1
ATOM 659 O O . SER A 1 82 ? -8.267 16.063 1.775 1.00 71.31 82 SER A O 1
ATOM 661 N N . PHE A 1 83 ? -6.551 16.199 0.340 1.00 73.31 83 PHE A N 1
ATOM 662 C CA . PHE A 1 83 ? -6.017 14.868 0.648 1.00 73.31 83 PHE A CA 1
ATOM 663 C C . PHE A 1 83 ? -5.922 14.614 2.167 1.00 73.31 83 PHE A C 1
ATOM 665 O O . PHE A 1 83 ? -6.260 13.528 2.634 1.00 73.31 83 PHE A O 1
ATOM 672 N N . SER A 1 84 ? -5.536 15.640 2.937 1.00 79.00 84 SER A N 1
ATOM 673 C CA . SER A 1 84 ? -5.476 15.603 4.399 1.00 79.00 84 SER A CA 1
ATOM 674 C C . SER A 1 84 ? -6.841 15.383 5.051 1.00 79.00 84 SER A C 1
ATOM 676 O O . SER A 1 84 ? -6.946 14.525 5.916 1.00 79.00 84 SER A O 1
ATOM 678 N N . GLY A 1 85 ? -7.892 16.081 4.612 1.00 80.00 85 GLY A N 1
ATOM 679 C CA . GLY A 1 85 ? -9.237 15.907 5.173 1.00 80.00 85 GLY A CA 1
ATOM 680 C C . GLY A 1 85 ? -9.820 14.516 4.900 1.00 80.00 85 GLY A C 1
ATOM 681 O O . GLY A 1 85 ? -10.479 13.937 5.760 1.00 80.00 85 GLY A O 1
ATOM 682 N N . PHE A 1 86 ? -9.526 13.930 3.734 1.00 82.25 86 PHE A N 1
ATOM 683 C CA . PHE A 1 86 ? -9.896 12.538 3.470 1.00 82.25 86 PHE A CA 1
ATOM 684 C C . PHE A 1 86 ? -9.125 11.581 4.385 1.00 82.25 86 PHE A C 1
ATOM 686 O O . PHE A 1 86 ? -9.713 10.660 4.946 1.00 82.25 86 PHE A O 1
ATOM 693 N N . ALA A 1 87 ? -7.815 11.796 4.541 1.00 83.75 87 ALA A N 1
ATOM 694 C CA . ALA A 1 87 ? -6.985 10.972 5.411 1.00 83.75 87 ALA A CA 1
ATOM 695 C C . ALA A 1 87 ? -7.435 11.055 6.879 1.00 83.75 87 ALA A C 1
ATOM 697 O O . ALA A 1 87 ? -7.468 10.031 7.553 1.00 83.75 87 ALA A O 1
ATOM 698 N N . GLU A 1 88 ? -7.825 12.237 7.361 1.00 86.62 88 GLU A N 1
ATOM 699 C CA . GLU A 1 88 ? -8.389 12.433 8.701 1.00 86.62 88 GLU A CA 1
ATOM 700 C C . GLU A 1 88 ? -9.683 11.639 8.887 1.00 86.62 88 GLU A C 1
ATOM 702 O O . GLU A 1 88 ? -9.757 10.827 9.806 1.00 86.62 88 GLU A O 1
ATOM 707 N N . ALA A 1 89 ? -10.649 11.782 7.974 1.00 87.25 89 ALA A N 1
ATOM 708 C CA . ALA A 1 89 ? -11.910 11.043 8.044 1.00 87.25 89 ALA A CA 1
ATOM 709 C C . ALA A 1 89 ? -11.697 9.520 7.974 1.00 87.25 89 ALA A C 1
ATOM 711 O O . ALA A 1 89 ? -12.303 8.764 8.730 1.00 87.25 89 ALA A O 1
ATOM 712 N N . TYR A 1 90 ? -10.804 9.054 7.095 1.00 89.88 90 TYR A N 1
ATOM 713 C CA . TYR A 1 90 ? -10.452 7.636 7.007 1.00 89.88 90 TYR A CA 1
ATOM 714 C C . TYR A 1 90 ? -9.820 7.131 8.312 1.00 89.88 90 TYR A C 1
ATOM 716 O O . TYR A 1 90 ? -10.182 6.064 8.809 1.00 89.88 90 TYR A O 1
ATOM 724 N N . ASN A 1 91 ? -8.884 7.899 8.877 1.00 90.44 91 ASN A N 1
ATOM 725 C CA . ASN A 1 91 ? -8.214 7.551 10.126 1.00 90.44 91 ASN A CA 1
ATOM 726 C C . ASN A 1 91 ? -9.168 7.569 11.320 1.00 90.44 91 ASN A C 1
ATOM 728 O O . ASN A 1 91 ? -8.950 6.804 12.250 1.00 90.44 91 ASN A O 1
ATOM 732 N N . GLU A 1 92 ? -10.189 8.426 11.311 1.00 93.06 92 GLU A N 1
ATOM 733 C CA . GLU A 1 92 ? -11.224 8.466 12.344 1.00 93.06 92 GLU A CA 1
ATOM 734 C C . GLU A 1 92 ? -12.125 7.227 12.277 1.00 93.06 92 GLU A C 1
ATOM 736 O O . GLU A 1 92 ? -12.363 6.597 13.304 1.00 93.06 92 GLU A O 1
ATOM 741 N N . ILE A 1 93 ? -12.548 6.823 11.073 1.00 93.88 93 ILE A N 1
ATOM 742 C CA . ILE A 1 93 ? -13.390 5.631 10.871 1.00 93.88 93 ILE A CA 1
ATOM 743 C C . ILE A 1 93 ? -12.660 4.349 11.291 1.00 93.88 93 ILE A C 1
ATOM 745 O O . ILE A 1 93 ? -13.259 3.505 11.949 1.00 93.88 93 ILE A O 1
ATOM 749 N N . TYR A 1 94 ? -11.385 4.204 10.917 1.00 94.56 94 TYR A N 1
ATOM 750 C CA . TYR A 1 94 ? -10.616 2.966 11.113 1.00 94.56 94 TYR A CA 1
ATOM 751 C C . TYR A 1 94 ? -9.539 3.083 12.201 1.00 94.56 94 TYR A C 1
ATOM 753 O O . TYR A 1 94 ? -8.513 2.396 12.159 1.00 94.56 94 TYR A O 1
ATOM 761 N N . GLN A 1 95 ? -9.705 4.008 13.151 1.00 94.00 95 GLN A N 1
ATOM 762 C CA . GLN A 1 95 ? -8.643 4.363 14.095 1.00 94.00 95 GLN A CA 1
ATOM 763 C C . GLN A 1 95 ? -8.170 3.165 14.928 1.00 94.00 95 GLN A C 1
ATOM 765 O O . GLN A 1 95 ? -6.973 3.025 15.203 1.00 94.00 95 GLN A O 1
ATOM 770 N N . GLU A 1 96 ? -9.105 2.321 15.359 1.00 93.75 96 GLU A N 1
ATOM 771 C CA . GLU A 1 96 ? -8.821 1.163 16.203 1.00 93.75 96 GLU A CA 1
ATOM 772 C C . GLU A 1 96 ? -8.085 0.076 15.421 1.00 93.75 96 GLU A C 1
ATOM 774 O O . GLU A 1 96 ? -7.064 -0.433 15.891 1.00 93.75 96 GLU A O 1
ATOM 779 N N . GLU A 1 97 ? -8.523 -0.219 14.197 1.00 94.12 97 GLU A N 1
ATOM 780 C CA . GLU A 1 97 ? -7.875 -1.194 13.324 1.00 94.12 97 GLU A CA 1
ATOM 781 C C . GLU A 1 97 ? -6.472 -0.740 12.919 1.00 94.12 97 GLU A C 1
ATOM 783 O O . GLU A 1 97 ? -5.539 -1.545 12.917 1.00 94.12 97 GLU A O 1
ATOM 788 N N . ILE A 1 98 ? -6.286 0.553 12.632 1.00 92.38 98 ILE A N 1
ATOM 789 C CA . ILE A 1 98 ? -4.965 1.114 12.323 1.00 92.38 98 ILE A CA 1
ATOM 790 C C . ILE A 1 98 ? -4.022 0.938 13.515 1.00 92.38 98 ILE A C 1
ATOM 792 O O . ILE A 1 98 ? -2.891 0.480 13.328 1.00 92.38 98 ILE A O 1
ATOM 796 N N . LYS A 1 99 ? -4.468 1.262 14.737 1.00 92.25 99 LYS A N 1
ATOM 797 C CA . LYS A 1 99 ? -3.663 1.069 15.957 1.00 92.25 99 LYS A CA 1
ATOM 798 C C . LYS A 1 99 ? -3.323 -0.404 16.173 1.00 92.25 99 LYS A C 1
ATOM 800 O O . LYS A 1 99 ? -2.158 -0.726 16.407 1.00 92.25 99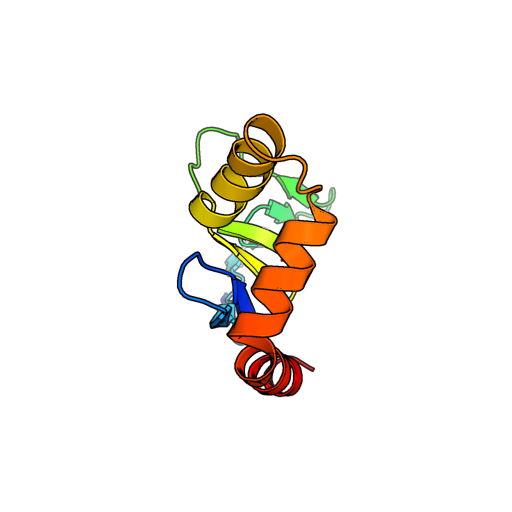 LYS A O 1
ATOM 805 N N . LEU A 1 100 ? -4.319 -1.284 16.047 1.00 92.75 100 LEU A N 1
ATOM 806 C CA . LEU A 1 100 ? -4.146 -2.725 16.197 1.00 92.75 100 LEU A CA 1
ATOM 807 C C . LEU A 1 100 ? -3.091 -3.246 15.221 1.00 92.75 100 LEU A C 1
ATOM 809 O O . LEU A 1 100 ? -2.126 -3.882 15.637 1.00 92.75 100 LEU A O 1
ATOM 813 N N . TYR A 1 101 ? -3.232 -2.950 13.931 1.00 92.62 101 TYR A N 1
ATOM 814 C CA . TYR A 1 101 ? -2.319 -3.479 12.927 1.00 92.62 101 TYR A CA 1
ATOM 815 C C . TYR A 1 101 ? -0.939 -2.836 12.979 1.00 92.62 101 TYR A C 1
ATOM 817 O O . TYR A 1 101 ? 0.030 -3.550 12.763 1.00 92.62 101 TYR A O 1
ATOM 825 N N . SER A 1 102 ? -0.814 -1.557 13.340 1.00 88.56 102 SER A N 1
ATOM 826 C CA . SER A 1 102 ? 0.503 -0.916 13.500 1.00 88.56 102 SER A CA 1
ATOM 827 C C . SER A 1 102 ? 1.355 -1.641 14.545 1.00 88.56 102 SER A C 1
ATOM 829 O O . SER A 1 102 ? 2.501 -1.973 14.265 1.00 88.56 102 SER A O 1
ATOM 831 N N . SER A 1 103 ? 0.756 -2.044 15.672 1.00 88.69 103 SER A N 1
ATOM 832 C CA . SER A 1 103 ? 1.459 -2.823 16.706 1.00 88.69 103 SER A CA 1
ATOM 833 C C . SER A 1 103 ? 1.889 -4.238 16.284 1.00 88.69 103 SER A C 1
ATOM 835 O O . SER A 1 103 ? 2.663 -4.877 16.990 1.00 88.69 103 SER A O 1
ATOM 837 N N . LEU A 1 104 ? 1.383 -4.751 15.155 1.00 84.62 104 LEU A N 1
ATOM 838 C CA . LEU A 1 104 ? 1.755 -6.062 14.607 1.00 84.62 104 LEU A CA 1
ATOM 839 C C . LEU A 1 104 ? 2.876 -5.979 13.563 1.00 84.62 104 LEU A C 1
ATOM 841 O O . LEU A 1 104 ? 3.320 -7.024 13.067 1.00 84.62 104 LEU A O 1
ATOM 845 N N . VAL A 1 105 ? 3.258 -4.763 13.160 1.00 83.06 105 VAL A N 1
ATOM 846 C CA . VAL A 1 105 ? 4.257 -4.528 12.112 1.00 83.06 105 VAL A CA 1
ATOM 847 C C . VAL A 1 105 ? 5.510 -3.796 12.619 1.00 83.06 105 VAL A C 1
ATOM 849 O O . VAL A 1 105 ? 6.521 -3.814 11.916 1.00 83.06 105 VAL A O 1
ATOM 852 N N . ASP A 1 106 ? 5.461 -3.224 13.827 1.00 59.25 106 ASP A N 1
ATOM 853 C CA . ASP A 1 106 ? 6.639 -2.787 14.599 1.00 59.25 106 ASP A CA 1
ATOM 854 C C . ASP A 1 106 ? 7.512 -3.978 15.050 1.00 59.25 106 ASP A C 1
ATOM 856 O O . ASP A 1 106 ? 8.759 -3.852 14.986 1.00 59.25 106 ASP A O 1
#

Foldseek 3Di:
DKDDWAWAWEQEPVGIDIDTFIWDADPPQRWIHGDQWIAHPVGIDGDPPVPPDQWDDPDPRYIYGVVVVVVLVVCVVVDVQHSVNVVVVNCVVHVPVCVVSVVRRD

Secondary structure (DSSP, 8-state):
-BPPPEEEEEEETTEEEEEEE--EE-TTT--EE-SSEEEETTEEEEPPTTS--SEEESSSSEEEEHHHHHHHHHHHHHSS--HHHHHHHHHHHTHHHHHHHHTTT-

pLDDT: mean 84.8, std 10.34, range [53.28, 95.56]